Protein AF-W8QVJ6-F1 (afdb_monomer_lite)

Foldseek 3Di:
DPPPDPVVVVVVVVVVCVVCPPVNCVVVCVVVVVVVVVVVVVVVVVVVVVVVVPPDDDD

Secondary structure (DSSP, 8-state):
-----HHHHHHHHHHHHHHHHHHHHHHHHHHHHHHHHHHHHHHHHHHHHHHGGGS----

pLDDT: mean 82.26, std 15.11, range [47.78, 95.62]

Organism: Stutzerimonas stutzeri (N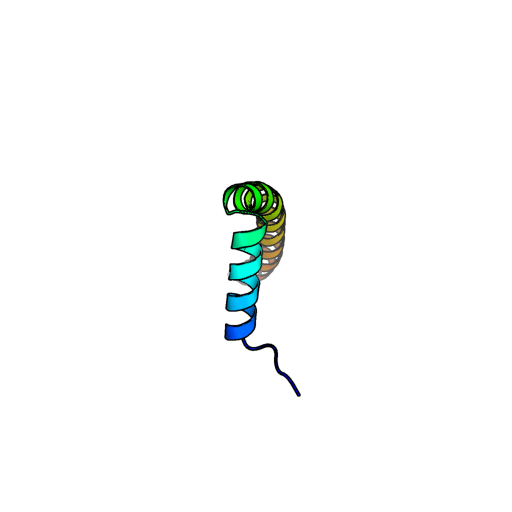CBI:txid316)

Radius of gyration: 20.13 Å; chains: 1; bounding box: 23×31×59 Å

InterPro domains:
  IPR003369 Sec-independent protein translocase protein TatA/B/E [PF02416] (2-45)
  IPR006312 Sec-independent protein translocase protein TatA/E [MF_00236] (1-57)
  IPR006312 Sec-independent protein translocase protein TatA/E [TIGR01411] (3-48)

Sequence (59 aa):
MMGISIWQLLIVLMIVVMLFGTKRLRGLGSDLGGAISGFRKSMNEGDSAAADAVKHDPK

Structure (mmCIF, N/CA/C/O backbone):
data_AF-W8QVJ6-F1
#
_entry.id   AF-W8QVJ6-F1
#
loop_
_atom_site.group_PDB
_atom_site.id
_atom_site.type_symbol
_atom_site.label_atom_id
_atom_site.label_alt_id
_atom_site.label_comp_id
_atom_site.label_asym_id
_atom_site.label_entity_id
_atom_site.label_seq_id
_atom_site.pdbx_PDB_ins_code
_atom_site.Cartn_x
_atom_site.Cartn_y
_atom_site.Cartn_z
_atom_site.occupancy
_atom_site.B_iso_or_equiv
_atom_site.auth_seq_id
_atom_site.auth_comp_id
_atom_site.auth_asym_id
_atom_site.auth_atom_id
_atom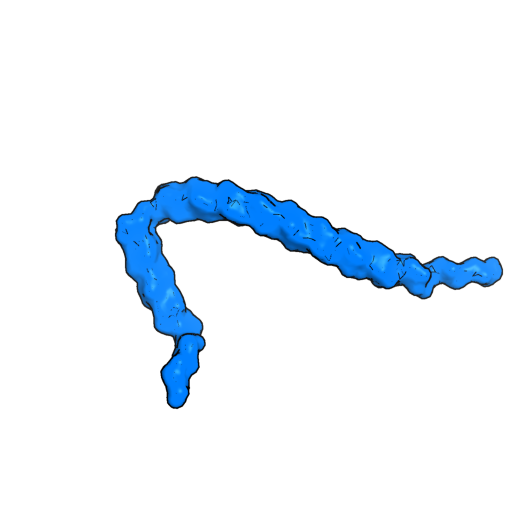_site.pdbx_PDB_model_num
ATOM 1 N N . MET A 1 1 ? -11.899 -23.243 -19.331 1.00 52.56 1 MET A N 1
ATOM 2 C CA . MET A 1 1 ? -12.268 -22.092 -18.479 1.00 52.56 1 MET A CA 1
ATOM 3 C C . MET A 1 1 ? -10.978 -21.408 -18.072 1.00 52.56 1 MET A C 1
ATOM 5 O O . MET A 1 1 ? -10.157 -22.053 -17.435 1.00 52.56 1 MET A O 1
ATOM 9 N N . MET A 1 2 ? -10.744 -20.177 -18.532 1.00 60.47 2 MET A N 1
ATOM 10 C CA . MET A 1 2 ? -9.531 -19.413 -18.218 1.00 60.47 2 MET A CA 1
ATOM 11 C C . MET A 1 2 ? -9.563 -19.032 -16.735 1.00 60.47 2 MET A C 1
ATOM 13 O O . MET A 1 2 ? -10.137 -18.012 -16.364 1.00 60.47 2 MET A O 1
ATOM 17 N N . GLY A 1 3 ? -9.033 -19.904 -15.879 1.00 73.94 3 GLY A N 1
ATOM 18 C CA . GLY A 1 3 ? -8.860 -19.608 -14.464 1.00 73.94 3 GLY A CA 1
ATOM 19 C C . GLY A 1 3 ? -7.899 -18.438 -14.317 1.00 73.94 3 GLY A C 1
ATOM 20 O O . GLY A 1 3 ? -6.856 -18.413 -14.969 1.00 73.94 3 GLY A O 1
ATOM 21 N N . ILE A 1 4 ? -8.268 -17.468 -13.483 1.00 79.81 4 ILE A N 1
ATOM 22 C CA . ILE A 1 4 ? -7.400 -16.347 -13.132 1.00 79.81 4 ILE A CA 1
ATOM 23 C C . ILE A 1 4 ? -6.154 -16.939 -12.476 1.00 79.81 4 ILE A C 1
ATOM 25 O O . ILE A 1 4 ? -6.188 -17.389 -11.330 1.00 79.81 4 ILE A O 1
ATOM 29 N N . SER A 1 5 ? -5.062 -16.996 -13.233 1.00 88.31 5 SER A N 1
ATOM 30 C CA . SER A 1 5 ? -3.795 -17.492 -12.721 1.00 88.31 5 SER A CA 1
ATOM 31 C C . SER A 1 5 ? -3.141 -16.391 -11.897 1.00 88.31 5 SER A C 1
ATOM 33 O O . SER A 1 5 ? -3.037 -15.247 -12.343 1.00 88.31 5 SER A O 1
ATOM 35 N N . ILE A 1 6 ? -2.651 -16.737 -10.707 1.00 89.62 6 ILE A N 1
ATOM 36 C CA . ILE A 1 6 ? -1.898 -15.820 -9.834 1.00 89.62 6 ILE A CA 1
ATOM 37 C C . ILE A 1 6 ? -0.736 -15.163 -10.600 1.00 89.62 6 ILE A C 1
ATOM 39 O O . ILE A 1 6 ? -0.460 -13.978 -10.423 1.00 89.62 6 ILE A O 1
ATOM 43 N N . TRP A 1 7 ? -0.120 -15.895 -11.532 1.00 91.81 7 TRP A N 1
ATOM 44 C CA . TRP A 1 7 ? 0.938 -15.378 -12.401 1.00 91.81 7 TRP A CA 1
ATOM 45 C C . TRP A 1 7 ? 0.471 -14.273 -13.353 1.00 91.81 7 TRP A C 1
ATOM 47 O O . TRP A 1 7 ? 1.214 -13.326 -13.600 1.00 91.81 7 TRP A O 1
ATOM 57 N N . GLN A 1 8 ? -0.763 -14.346 -13.853 1.00 89.69 8 GLN A N 1
ATOM 58 C CA . GLN A 1 8 ? -1.329 -13.299 -14.708 1.00 89.69 8 GLN A CA 1
ATOM 59 C C . GLN A 1 8 ? -1.619 -12.032 -13.900 1.00 89.69 8 GLN A C 1
ATOM 61 O O . GLN A 1 8 ? -1.306 -10.933 -14.355 1.00 89.69 8 GLN A O 1
ATOM 66 N N . LEU A 1 9 ? -2.147 -12.178 -12.680 1.00 92.62 9 LEU A N 1
ATOM 67 C CA . LEU A 1 9 ? -2.384 -11.047 -11.778 1.00 92.62 9 LEU A CA 1
ATOM 68 C C . LEU A 1 9 ? -1.091 -10.301 -11.433 1.00 92.62 9 LEU A C 1
ATOM 70 O O . LEU A 1 9 ? -1.097 -9.073 -11.424 1.00 92.62 9 LEU A O 1
ATOM 74 N N . LEU A 1 10 ? 0.021 -11.009 -11.207 1.00 93.50 10 LEU A N 1
ATOM 75 C CA . LEU A 1 10 ? 1.320 -10.374 -10.951 1.00 93.50 10 LEU A CA 1
ATOM 76 C C . LEU A 1 10 ? 1.819 -9.555 -12.148 1.00 93.50 10 LEU A C 1
ATOM 78 O O . LEU A 1 10 ? 2.304 -8.441 -11.960 1.00 93.50 10 LEU A O 1
ATOM 82 N N .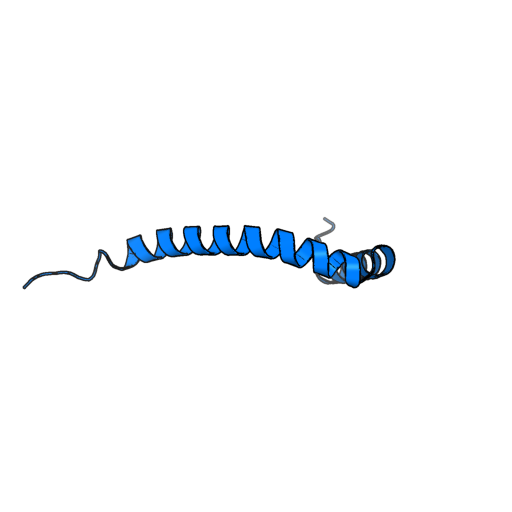 ILE A 1 11 ? 1.669 -10.073 -13.370 1.00 93.81 11 ILE A N 1
ATOM 83 C CA . ILE A 1 11 ? 2.063 -9.355 -14.593 1.00 93.81 11 ILE A CA 1
ATOM 84 C C . ILE A 1 11 ? 1.219 -8.086 -14.758 1.00 93.81 11 ILE A C 1
ATOM 86 O O . ILE A 1 11 ? 1.764 -7.006 -14.986 1.00 93.81 11 ILE A O 1
ATOM 90 N N . VAL A 1 12 ? -0.101 -8.189 -14.578 1.00 94.06 12 VAL A N 1
ATOM 91 C CA . VAL A 1 12 ? -1.009 -7.032 -14.643 1.00 94.06 12 VAL A CA 1
ATOM 92 C C . VAL A 1 12 ? -0.671 -6.008 -13.559 1.00 94.06 12 VAL A C 1
ATOM 94 O O . VAL A 1 12 ? -0.584 -4.816 -13.848 1.00 94.06 12 VAL A O 1
ATOM 97 N N . LEU A 1 13 ? -0.415 -6.458 -12.329 1.00 93.88 13 LEU A N 1
ATOM 98 C CA . LEU A 1 13 ? -0.014 -5.591 -11.223 1.00 93.88 13 LEU A CA 1
ATOM 99 C C . LEU A 1 13 ? 1.272 -4.826 -11.553 1.00 93.88 13 LEU A C 1
ATOM 101 O O . LEU A 1 13 ? 1.352 -3.627 -11.295 1.00 93.88 13 LEU A O 1
ATOM 105 N N . MET A 1 14 ? 2.257 -5.491 -12.158 1.00 94.75 14 MET A N 1
ATOM 106 C CA . MET A 1 14 ? 3.526 -4.868 -12.531 1.00 94.75 14 MET A CA 1
ATOM 107 C C . MET A 1 14 ? 3.324 -3.747 -13.561 1.00 94.75 14 MET A C 1
ATOM 109 O O . MET A 1 14 ? 3.875 -2.657 -13.398 1.00 94.75 14 MET A O 1
ATOM 113 N N . ILE A 1 15 ? 2.452 -3.968 -14.551 1.00 95.62 15 ILE A N 1
ATOM 114 C CA . ILE A 1 15 ? 2.068 -2.947 -15.539 1.00 95.62 15 ILE A CA 1
ATOM 115 C C . ILE A 1 15 ? 1.367 -1.767 -14.856 1.00 95.62 15 ILE A C 1
ATOM 117 O O . ILE A 1 15 ? 1.729 -0.616 -15.094 1.00 95.62 15 ILE A O 1
ATOM 121 N N . VAL A 1 16 ? 0.402 -2.026 -13.968 1.00 94.75 16 VAL A N 1
ATOM 122 C CA . VAL A 1 16 ? -0.297 -0.966 -13.220 1.00 94.75 16 VAL A CA 1
ATOM 123 C C . VAL A 1 16 ? 0.694 -0.135 -12.398 1.00 94.75 16 VAL A C 1
ATOM 125 O O . VAL A 1 16 ? 0.646 1.094 -12.425 1.00 94.75 16 VAL A O 1
ATOM 128 N N . VAL A 1 17 ? 1.643 -0.781 -11.719 1.00 93.62 17 VAL A N 1
ATOM 129 C CA . VAL A 1 17 ? 2.689 -0.095 -10.947 1.00 93.62 17 VAL A CA 1
ATOM 130 C C . VAL A 1 17 ? 3.577 0.767 -11.852 1.00 93.62 17 VAL A C 1
ATOM 132 O O . VAL A 1 17 ? 3.913 1.886 -11.464 1.00 93.62 17 VAL A O 1
ATOM 135 N N . MET A 1 18 ? 3.939 0.289 -13.047 1.00 95.06 18 MET A N 1
ATOM 136 C CA . MET A 1 18 ? 4.730 1.061 -14.015 1.00 95.06 18 MET A CA 1
ATOM 137 C C . MET A 1 18 ? 3.973 2.278 -14.566 1.00 95.06 18 MET A C 1
ATOM 139 O O . MET A 1 18 ? 4.567 3.346 -14.687 1.00 95.06 18 MET A O 1
ATOM 143 N N . LEU A 1 19 ? 2.676 2.146 -14.861 1.00 95.06 19 LEU A N 1
ATOM 144 C CA . LEU A 1 19 ? 1.858 3.235 -15.412 1.00 95.06 19 LEU A CA 1
ATOM 145 C C . LEU A 1 19 ? 1.582 4.342 -14.391 1.00 95.06 19 LEU A C 1
ATOM 147 O O . LEU A 1 19 ? 1.695 5.527 -14.696 1.00 95.06 19 LEU A O 1
ATOM 151 N N . PHE A 1 20 ? 1.204 3.961 -13.174 1.00 93.06 20 PHE A N 1
ATOM 152 C CA . PHE A 1 20 ? 0.826 4.916 -12.132 1.00 93.06 20 PHE A CA 1
ATOM 153 C C . PHE A 1 20 ? 2.021 5.389 -11.292 1.00 93.06 20 PHE A C 1
ATOM 155 O O . PHE A 1 20 ? 1.951 6.434 -10.636 1.00 93.06 20 PHE A O 1
ATOM 162 N N . GLY A 1 21 ? 3.120 4.635 -11.313 1.00 91.69 21 GLY A N 1
ATOM 163 C CA . GLY A 1 21 ? 4.296 4.855 -10.486 1.00 91.69 21 GLY A CA 1
ATOM 164 C C . GLY A 1 21 ? 4.075 4.468 -9.019 1.00 91.69 21 GLY A C 1
ATOM 165 O O . GLY A 1 21 ? 3.000 4.633 -8.435 1.00 91.69 21 GLY A O 1
ATOM 166 N N . THR A 1 22 ? 5.140 4.012 -8.361 1.00 90.50 22 THR A N 1
ATOM 167 C CA . THR A 1 22 ? 5.096 3.563 -6.957 1.00 90.50 22 THR A CA 1
ATOM 168 C C . THR A 1 22 ? 4.725 4.676 -5.973 1.00 90.50 22 THR A C 1
ATOM 170 O O . THR A 1 22 ? 4.110 4.402 -4.944 1.00 90.50 22 THR A O 1
ATOM 173 N N . LYS A 1 23 ? 5.034 5.946 -6.284 1.00 91.12 23 LYS A N 1
ATOM 174 C CA . LYS A 1 23 ? 4.691 7.098 -5.428 1.00 91.12 23 LYS A CA 1
ATOM 175 C C . LYS A 1 23 ? 3.181 7.297 -5.279 1.00 91.12 23 LYS A C 1
ATOM 177 O O . LYS A 1 23 ? 2.719 7.502 -4.159 1.00 91.12 23 LYS A O 1
ATOM 182 N N . ARG A 1 24 ? 2.415 7.229 -6.375 1.00 91.00 24 ARG A N 1
ATOM 183 C CA . ARG A 1 24 ? 0.952 7.404 -6.319 1.00 91.00 24 ARG A CA 1
ATOM 184 C C . ARG A 1 24 ? 0.270 6.195 -5.693 1.00 91.00 24 ARG A C 1
ATOM 186 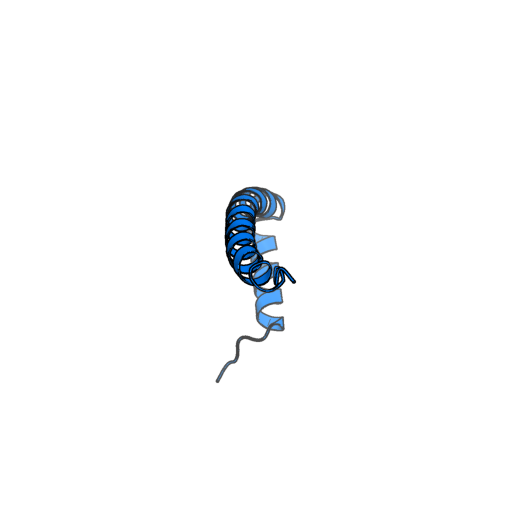O O . ARG A 1 24 ? -0.606 6.377 -4.853 1.00 91.00 24 ARG A O 1
ATOM 193 N N . LEU A 1 25 ? 0.730 4.985 -6.023 1.00 93.19 25 LEU A N 1
ATOM 194 C CA . LEU A 1 25 ? 0.233 3.756 -5.400 1.00 93.19 25 LEU A CA 1
ATOM 195 C C . LEU A 1 25 ? 0.470 3.733 -3.889 1.00 93.19 25 LEU A C 1
ATOM 197 O O . LEU A 1 25 ? -0.403 3.281 -3.159 1.00 93.19 25 LEU A O 1
ATOM 201 N N . ARG A 1 26 ? 1.612 4.234 -3.399 1.00 91.94 26 ARG A N 1
ATOM 202 C CA . ARG A 1 26 ? 1.895 4.256 -1.957 1.00 91.94 26 ARG A CA 1
ATOM 203 C C . ARG A 1 26 ? 1.030 5.261 -1.199 1.00 91.94 26 ARG A C 1
ATOM 205 O O . ARG A 1 26 ? 0.592 4.941 -0.104 1.00 91.94 26 ARG A O 1
ATOM 212 N N . GLY A 1 27 ? 0.782 6.441 -1.773 1.00 92.19 27 GLY A N 1
ATOM 213 C CA . GLY A 1 27 ? -0.126 7.430 -1.180 1.00 92.19 27 GLY A CA 1
ATOM 214 C C . GLY A 1 27 ? -1.548 6.880 -1.066 1.00 92.19 27 GLY A C 1
ATOM 215 O O . GLY A 1 27 ? -2.053 6.700 0.035 1.00 92.19 27 GLY A O 1
ATOM 216 N N . LEU A 1 28 ? -2.132 6.479 -2.201 1.00 92.75 28 LEU A N 1
ATOM 217 C CA . LEU A 1 28 ? -3.485 5.911 -2.244 1.00 92.75 28 LEU A CA 1
ATOM 218 C C . LEU A 1 28 ? -3.601 4.611 -1.435 1.00 92.75 28 LEU A C 1
ATOM 220 O O . LEU A 1 28 ? -4.600 4.377 -0.764 1.00 92.75 28 LEU A O 1
ATOM 224 N N . GLY A 1 29 ? -2.573 3.764 -1.472 1.00 92.31 29 GLY A N 1
ATOM 225 C CA . GLY A 1 29 ? -2.531 2.518 -0.715 1.00 92.31 29 GLY A CA 1
ATOM 226 C C . GLY A 1 29 ? -2.446 2.731 0.796 1.00 92.31 29 GLY A C 1
ATOM 227 O O . GLY A 1 29 ? -3.016 1.939 1.537 1.00 92.31 29 GLY A O 1
ATOM 228 N N . SER A 1 30 ? -1.786 3.795 1.262 1.00 93.25 30 SER A N 1
ATOM 229 C CA . SER A 1 30 ? -1.761 4.150 2.686 1.00 93.25 30 SER A CA 1
ATOM 230 C C . SER A 1 30 ? -3.136 4.616 3.164 1.00 93.25 30 SER A C 1
ATOM 232 O O . SER A 1 30 ? -3.599 4.170 4.213 1.00 93.25 30 SER A O 1
ATOM 234 N N . ASP A 1 31 ? -3.809 5.456 2.376 1.00 93.62 31 ASP A N 1
ATOM 235 C CA . ASP A 1 31 ? -5.121 6.010 2.728 1.00 93.62 31 ASP A CA 1
ATOM 236 C C . ASP A 1 31 ? -6.203 4.919 2.735 1.00 93.62 31 ASP A C 1
ATOM 238 O O . ASP A 1 31 ? -6.943 4.751 3.708 1.00 93.62 31 ASP A O 1
ATOM 242 N N . LEU A 1 32 ? -6.242 4.104 1.677 1.00 94.25 32 LEU A N 1
ATOM 243 C CA . LEU A 1 32 ? -7.171 2.978 1.567 1.00 94.25 32 LEU A CA 1
ATOM 244 C C . LEU A 1 32 ? -6.820 1.852 2.550 1.00 94.25 32 LEU A C 1
ATOM 246 O O . LEU A 1 32 ? -7.707 1.253 3.159 1.00 94.25 32 LEU A O 1
ATOM 250 N N . GLY A 1 33 ? -5.529 1.579 2.744 1.00 92.69 33 GLY A N 1
ATOM 251 C CA . GLY A 1 33 ? -5.044 0.564 3.676 1.00 92.69 33 GLY A CA 1
ATOM 252 C C . GLY A 1 33 ? -5.366 0.904 5.130 1.00 92.69 33 GLY A C 1
ATOM 253 O O . GLY A 1 33 ? -5.762 0.018 5.885 1.00 92.69 33 GLY A O 1
ATOM 254 N N . GLY A 1 34 ? -5.273 2.181 5.514 1.00 94.06 34 GLY A N 1
ATOM 255 C CA . GLY A 1 34 ? -5.678 2.654 6.839 1.00 94.06 34 GLY A CA 1
ATOM 256 C C . GLY A 1 34 ? -7.165 2.417 7.113 1.00 94.06 34 GLY A C 1
ATOM 257 O O . GLY A 1 34 ? -7.516 1.859 8.155 1.00 94.06 34 GLY A O 1
ATOM 258 N N . ALA A 1 35 ? -8.032 2.754 6.153 1.00 93.19 35 ALA A N 1
ATOM 259 C CA . ALA A 1 35 ? -9.476 2.538 6.270 1.00 93.19 35 ALA A CA 1
ATOM 260 C C . ALA A 1 35 ? -9.840 1.045 6.385 1.00 93.19 35 ALA A C 1
ATOM 262 O O . ALA A 1 35 ? -10.623 0.651 7.253 1.00 93.19 35 ALA A O 1
ATOM 263 N N . ILE A 1 36 ? -9.223 0.193 5.560 1.00 93.81 36 ILE A N 1
ATOM 264 C CA . ILE A 1 36 ? -9.460 -1.259 5.581 1.00 93.81 36 ILE A CA 1
ATOM 265 C C . ILE A 1 36 ? -8.897 -1.903 6.858 1.00 93.81 36 ILE A C 1
ATOM 267 O O . ILE A 1 36 ? -9.493 -2.841 7.386 1.00 93.81 36 ILE A O 1
ATOM 271 N N . SER A 1 37 ? -7.777 -1.400 7.388 1.00 91.50 37 SER A N 1
ATOM 272 C CA . SER A 1 37 ? -7.185 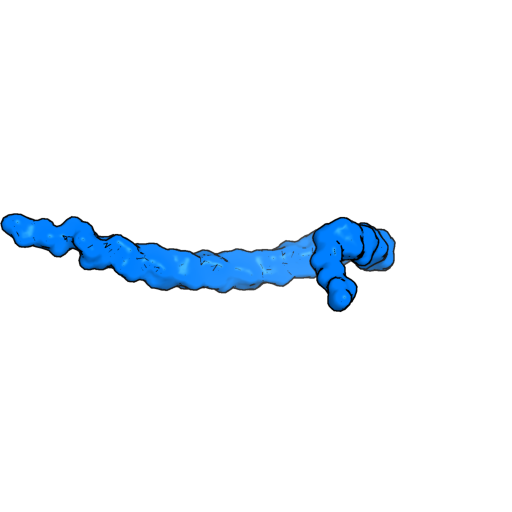-1.888 8.641 1.00 91.50 37 SER A CA 1
ATOM 273 C C . SER A 1 37 ? -8.139 -1.711 9.828 1.00 91.50 37 SER A C 1
ATOM 275 O O . SER A 1 37 ? -8.362 -2.659 10.583 1.00 91.50 37 SER A O 1
ATOM 277 N N . GLY A 1 38 ? -8.771 -0.536 9.949 1.00 90.44 38 GLY A N 1
ATOM 278 C CA . GLY A 1 38 ? -9.782 -0.277 10.980 1.00 90.44 38 GLY A CA 1
ATOM 279 C C . GLY A 1 38 ? -10.989 -1.213 10.871 1.00 90.44 38 GLY A C 1
ATOM 280 O O . GLY A 1 38 ? -11.432 -1.764 11.876 1.00 90.44 38 GLY A O 1
ATOM 281 N N . PHE A 1 39 ? -11.452 -1.464 9.643 1.00 91.19 39 PHE A N 1
ATOM 282 C CA . PHE A 1 39 ? -12.548 -2.395 9.363 1.00 91.19 39 PHE A CA 1
ATOM 283 C C . PHE A 1 39 ? -12.193 -3.854 9.700 1.00 91.19 39 PHE A C 1
ATOM 285 O O . PHE A 1 39 ? -12.972 -4.567 10.329 1.00 91.19 39 PHE A O 1
ATOM 292 N N . ARG A 1 40 ? -10.980 -4.305 9.350 1.00 89.38 40 ARG A N 1
ATOM 293 C CA . ARG A 1 40 ? -10.505 -5.652 9.706 1.00 89.38 40 ARG A CA 1
ATOM 294 C C . ARG A 1 40 ? -10.406 -5.830 11.221 1.00 89.38 40 ARG A C 1
ATOM 296 O O . ARG A 1 40 ? -10.706 -6.917 11.722 1.00 89.38 40 ARG A O 1
ATOM 303 N N . LYS A 1 41 ? -9.960 -4.792 11.933 1.00 88.69 41 LYS A N 1
ATOM 304 C CA . LYS A 1 41 ? -9.808 -4.817 13.389 1.00 88.69 41 LYS A CA 1
ATOM 305 C C . LYS A 1 41 ? -11.161 -4.949 14.087 1.00 88.69 41 LYS A C 1
ATOM 307 O O . LYS A 1 41 ? -11.308 -5.859 14.892 1.00 88.69 41 LYS A O 1
ATOM 312 N N . SER A 1 42 ? -12.152 -4.137 13.715 1.00 88.06 42 SER A N 1
ATOM 313 C CA . SER A 1 42 ? -13.494 -4.208 14.310 1.00 88.06 42 SER A CA 1
ATOM 314 C C . SER A 1 42 ? -14.202 -5.538 14.034 1.00 88.06 42 SER A C 1
ATOM 316 O O . SER A 1 42 ? -14.868 -6.067 14.921 1.00 88.06 42 SER A O 1
ATOM 318 N N . MET A 1 43 ? -14.013 -6.128 12.848 1.00 87.12 43 MET A N 1
ATOM 319 C CA . MET A 1 43 ? -14.516 -7.478 12.556 1.00 87.12 43 MET A CA 1
ATOM 320 C C . MET A 1 43 ? -13.852 -8.556 13.425 1.00 87.12 43 MET A C 1
ATOM 322 O O . ME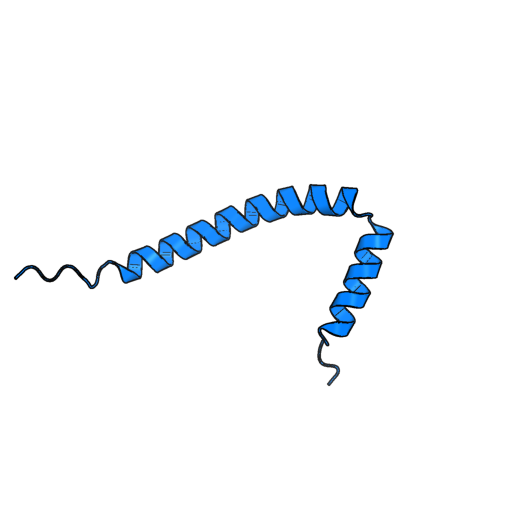T A 1 43 ? -14.541 -9.443 13.914 1.00 87.12 43 MET A O 1
ATOM 326 N N . ASN A 1 44 ? -12.535 -8.478 13.653 1.00 85.00 44 ASN A N 1
ATOM 327 C CA . ASN A 1 44 ? -11.831 -9.449 14.505 1.00 85.00 44 ASN A CA 1
ATOM 328 C C . ASN A 1 44 ? -12.148 -9.273 16.000 1.00 85.00 44 ASN A C 1
ATOM 330 O O . ASN A 1 44 ? -12.181 -10.262 16.730 1.00 85.00 44 ASN A O 1
ATOM 334 N N . GLU A 1 45 ? -12.385 -8.043 16.465 1.00 79.94 45 GLU A N 1
ATOM 335 C CA . GLU A 1 45 ? -12.836 -7.767 17.838 1.00 79.94 45 GLU A CA 1
ATOM 336 C C . GLU A 1 45 ? -14.248 -8.324 18.084 1.00 79.94 45 GLU A C 1
ATOM 338 O O . GLU A 1 45 ? -14.505 -8.877 19.152 1.00 79.94 45 GLU A O 1
ATOM 343 N N . GLY A 1 46 ? -15.129 -8.273 17.077 1.00 66.50 46 GLY A N 1
ATOM 344 C CA . GLY A 1 46 ? -16.447 -8.915 17.116 1.00 66.50 46 GLY A CA 1
ATOM 345 C C . GLY A 1 46 ? -16.392 -10.446 17.210 1.00 66.50 46 GLY A C 1
ATOM 346 O O . GLY A 1 46 ? -17.146 -11.029 17.985 1.00 66.50 46 GLY A O 1
ATOM 347 N N . ASP A 1 47 ? -15.470 -11.091 16.486 1.00 65.06 47 ASP A N 1
ATOM 348 C CA . ASP A 1 47 ? -15.271 -12.551 16.553 1.00 65.06 47 ASP A CA 1
ATOM 349 C C . ASP A 1 47 ? -14.571 -12.999 17.849 1.00 65.06 47 ASP A C 1
ATOM 351 O O . ASP A 1 47 ? -14.918 -14.029 18.429 1.00 65.06 47 ASP A O 1
ATOM 355 N N . SER A 1 48 ? -13.611 -12.216 18.354 1.00 60.00 48 SER A N 1
ATOM 356 C CA . SER A 1 48 ? -12.896 -12.533 19.603 1.00 60.00 48 SER A CA 1
ATOM 357 C C . SER A 1 48 ? -13.807 -12.420 20.832 1.00 60.00 48 SER A C 1
ATOM 359 O O . SER A 1 48 ? -13.717 -13.242 21.743 1.00 60.00 48 SER A O 1
ATOM 361 N N . ALA A 1 49 ? -14.751 -11.472 20.831 1.00 57.81 49 ALA A N 1
ATOM 362 C CA . ALA A 1 49 ? -15.744 -11.332 21.897 1.00 57.81 49 ALA A CA 1
ATOM 363 C C . ALA A 1 49 ? -16.696 -12.543 22.009 1.00 57.81 49 ALA A C 1
ATOM 365 O O . ALA A 1 49 ? -17.207 -12.820 23.094 1.00 57.81 49 ALA A O 1
ATOM 366 N N . ALA A 1 50 ? -16.906 -13.300 20.925 1.00 56.94 50 ALA A N 1
ATOM 367 C CA . ALA A 1 50 ? -17.707 -14.525 20.945 1.00 56.94 50 ALA A CA 1
ATOM 368 C C . ALA A 1 50 ? -16.938 -15.746 21.497 1.00 56.94 50 ALA A C 1
ATOM 370 O O . ALA A 1 50 ? -17.560 -16.693 21.980 1.00 56.94 50 ALA A O 1
ATOM 371 N N . ALA A 1 51 ? -15.600 -15.730 21.468 1.00 56.28 51 ALA A N 1
ATOM 372 C CA . ALA A 1 51 ? -14.759 -16.850 21.901 1.00 56.28 51 ALA A CA 1
ATOM 373 C C . ALA A 1 51 ? -14.417 -16.836 23.408 1.00 56.28 51 ALA A C 1
ATOM 375 O O . ALA A 1 51 ? -14.180 -17.899 23.987 1.00 56.28 51 ALA A O 1
ATOM 376 N N . ASP A 1 52 ? -14.427 -15.669 24.063 1.00 54.50 52 ASP A N 1
ATOM 377 C CA . ASP A 1 52 ? -14.111 -15.544 25.499 1.00 54.50 52 ASP A CA 1
ATOM 378 C C . ASP A 1 52 ? -15.310 -15.803 26.439 1.00 54.50 52 ASP A C 1
ATOM 380 O O . ASP A 1 52 ? -15.123 -16.050 27.631 1.00 54.50 52 ASP A O 1
ATOM 384 N N . ALA A 1 53 ? -16.544 -15.855 25.922 1.00 56.78 53 ALA A N 1
ATOM 385 C CA . ALA A 1 53 ? -17.748 -16.109 26.727 1.00 56.78 53 ALA A CA 1
ATOM 386 C C . ALA A 1 53 ? -17.925 -17.579 27.186 1.00 56.78 53 ALA A C 1
ATOM 388 O O . ALA A 1 53 ? -18.838 -17.871 27.952 1.00 56.78 53 ALA A O 1
ATOM 389 N N . VAL A 1 54 ? -17.063 -18.512 26.753 1.00 57.47 54 VAL A N 1
ATOM 390 C CA . VAL A 1 54 ? -17.189 -19.963 27.038 1.00 57.47 54 VAL A CA 1
ATOM 391 C C . VAL A 1 54 ? -16.273 -20.444 28.183 1.00 57.47 54 VAL A C 1
ATOM 393 O O . VAL A 1 54 ? -16.314 -21.612 28.552 1.00 57.47 54 VAL A O 1
ATOM 396 N N . LYS A 1 55 ? -15.447 -19.580 28.797 1.00 57.91 55 LYS A N 1
ATOM 397 C CA . LYS A 1 55 ? -14.481 -20.002 29.844 1.00 57.91 55 LYS A CA 1
ATOM 398 C C . LYS A 1 55 ? -14.796 -19.582 31.282 1.00 57.91 55 LYS A C 1
ATOM 400 O O . LYS A 1 55 ? -13.990 -19.870 32.166 1.00 57.91 55 LYS A O 1
ATOM 405 N N . HIS A 1 56 ? -15.939 -18.959 31.556 1.00 47.78 56 HIS A N 1
ATOM 406 C CA . HIS A 1 56 ? -16.344 -18.655 32.932 1.00 47.78 56 HIS A CA 1
ATOM 407 C C . HIS A 1 56 ? -17.442 -19.615 33.409 1.00 47.78 56 HIS A C 1
ATOM 409 O O . HIS A 1 56 ? -18.600 -19.235 33.525 1.00 47.78 56 HIS A O 1
ATOM 415 N N . ASP A 1 57 ? -17.060 -20.870 33.663 1.00 62.62 57 ASP A N 1
ATOM 416 C CA . ASP A 1 57 ? -17.779 -21.762 34.580 1.00 62.62 57 ASP A CA 1
ATOM 417 C C . ASP A 1 57 ? -17.376 -21.362 36.013 1.00 62.62 57 ASP A C 1
ATOM 419 O O . ASP A 1 57 ? -16.217 -21.579 36.396 1.00 62.62 57 ASP A O 1
ATOM 423 N N . PRO A 1 58 ? -18.263 -20.752 36.819 1.00 66.81 58 PRO A N 1
ATOM 424 C CA . PRO A 1 58 ? -18.018 -20.605 38.241 1.00 66.81 58 PRO A CA 1
ATOM 425 C C . PRO A 1 58 ? -18.325 -21.959 38.897 1.00 66.81 58 PRO A C 1
ATOM 427 O O . PRO A 1 58 ? -19.460 -22.431 38.867 1.00 66.81 58 PRO A O 1
ATOM 430 N N . LYS A 1 59 ? -17.293 -22.609 39.443 1.00 58.25 59 LYS A N 1
ATOM 431 C CA . LYS A 1 59 ? -17.464 -23.713 40.398 1.00 58.25 59 LYS A CA 1
ATOM 432 C C . LYS A 1 59 ? -17.902 -23.186 41.756 1.00 58.25 59 LYS A C 1
ATOM 434 O O . LYS A 1 59 ? -17.421 -22.091 42.127 1.00 58.25 59 LYS A O 1
#